Protein AF-A0A9N9P2V0-F1 (afdb_monomer_lite)

Secondary structure (DSSP, 8-state):
-PPPSS------------TT-TT--HHHHHHT-----------SSPPPHHHHTTT------------GGGGGSHHHIIIIITTS---EE--SS-TTTS---EE---

Sequence (106 aa):
MAFLTEPVQSKLYISSSSTASPKSRHEQIIEEHPFNNRLEILFPTLLSPQQETKFLKEAFYYKADIPLSYFIERSFIQDYLQKGRVVAQSLGEGIDVSNVIALDGS

Organism: NCBI:txid1348616

Structure (mmCIF, N/CA/C/O backbone):
data_AF-A0A9N9P2V0-F1
#
_entry.id   AF-A0A9N9P2V0-F1
#
loop_
_atom_site.group_PDB
_atom_site.id
_atom_site.type_symbol
_atom_site.label_atom_id
_atom_site.label_alt_id
_atom_site.label_comp_id
_atom_site.label_asym_id
_atom_site.label_entity_id
_atom_site.label_seq_id
_atom_site.pdbx_PDB_ins_code
_atom_site.Cartn_x
_atom_site.Cartn_y
_atom_site.Cartn_z
_atom_site.occupancy
_atom_site.B_iso_or_equiv
_atom_site.auth_seq_id
_atom_site.auth_comp_id
_atom_site.auth_asym_id
_atom_site.auth_atom_id
_atom_site.pdbx_PDB_model_num
ATOM 1 N N . MET A 1 1 ? -29.374 -18.194 -16.035 1.00 46.72 1 MET A N 1
ATOM 2 C CA . MET A 1 1 ? -28.152 -17.381 -16.208 1.00 46.72 1 MET A CA 1
ATOM 3 C C . MET A 1 1 ? -28.541 -16.145 -16.994 1.00 46.72 1 MET A C 1
ATOM 5 O O . MET A 1 1 ? -28.945 -16.287 -18.139 1.00 46.72 1 MET A O 1
ATOM 9 N N . ALA A 1 2 ? -28.546 -14.974 -16.360 1.00 54.47 2 ALA A N 1
ATOM 10 C CA . ALA A 1 2 ? -28.811 -13.717 -17.052 1.00 54.47 2 ALA A CA 1
ATOM 11 C C . ALA A 1 2 ? -27.521 -13.276 -17.755 1.00 54.47 2 ALA A C 1
ATOM 13 O O . ALA A 1 2 ? -26.481 -13.162 -17.110 1.00 54.47 2 ALA A O 1
ATOM 14 N N . PHE A 1 3 ? -27.576 -13.094 -19.072 1.00 58.50 3 PHE A N 1
ATOM 15 C CA . PHE A 1 3 ? -26.479 -12.508 -19.834 1.00 58.50 3 PHE A CA 1
ATOM 16 C C . PHE A 1 3 ? -26.447 -11.003 -19.554 1.00 58.50 3 PHE A C 1
ATOM 18 O O . PHE A 1 3 ? -27.488 -10.349 -19.612 1.00 58.50 3 PHE A O 1
ATOM 25 N N . LEU A 1 4 ? -25.270 -10.463 -19.227 1.00 62.16 4 LEU A N 1
ATOM 26 C CA . LEU A 1 4 ? -25.067 -9.019 -19.115 1.00 62.16 4 LEU A CA 1
ATOM 27 C C . LEU A 1 4 ? -25.373 -8.385 -20.480 1.00 62.16 4 LEU A C 1
ATOM 29 O O . LEU A 1 4 ? -24.774 -8.757 -21.487 1.00 62.16 4 LEU A O 1
ATOM 33 N N . THR A 1 5 ? -26.343 -7.474 -20.515 1.00 71.06 5 THR A N 1
ATOM 34 C CA . THR A 1 5 ? -26.843 -6.820 -21.736 1.00 71.06 5 THR A CA 1
ATOM 35 C C . THR A 1 5 ? -25.879 -5.777 -22.302 1.00 71.06 5 THR A C 1
ATOM 37 O O . THR A 1 5 ? -26.024 -5.386 -23.456 1.00 71.06 5 THR A O 1
ATOM 40 N N . GLU A 1 6 ? -24.881 -5.360 -21.520 1.00 78.00 6 GLU A N 1
ATOM 41 C CA . GLU A 1 6 ? -23.839 -4.416 -21.921 1.00 78.00 6 GLU A CA 1
ATOM 42 C C . GLU A 1 6 ? -22.451 -4.944 -21.529 1.00 78.00 6 GLU A C 1
ATOM 44 O O . GLU A 1 6 ? -22.311 -5.601 -20.489 1.00 78.00 6 GLU A O 1
ATOM 49 N N . PRO A 1 7 ? -21.413 -4.686 -22.346 1.00 78.38 7 PRO A N 1
ATOM 50 C CA . PRO A 1 7 ? -20.052 -5.064 -22.001 1.00 78.38 7 PRO A CA 1
ATOM 51 C C . PRO A 1 7 ? -19.615 -4.342 -20.724 1.00 78.38 7 PRO A C 1
ATOM 53 O O . PRO A 1 7 ? -19.847 -3.145 -20.554 1.00 78.38 7 PRO A O 1
ATOM 56 N N . VAL A 1 8 ? -18.946 -5.076 -19.834 1.00 82.56 8 VAL A N 1
ATOM 57 C CA . VAL A 1 8 ? -18.360 -4.515 -18.613 1.00 82.56 8 VAL A CA 1
ATOM 58 C C . VAL A 1 8 ? -17.422 -3.369 -18.992 1.00 82.56 8 VAL A C 1
ATOM 60 O O . VAL A 1 8 ? -16.570 -3.514 -19.871 1.00 82.56 8 VAL A O 1
ATOM 63 N N . GLN A 1 9 ? -17.572 -2.222 -18.332 1.00 85.25 9 GLN A N 1
ATOM 64 C CA . GLN A 1 9 ? -16.705 -1.077 -18.579 1.00 85.25 9 GLN A CA 1
ATOM 65 C C . GLN A 1 9 ? -15.296 -1.369 -18.056 1.00 85.25 9 GLN A C 1
ATOM 67 O O . GLN A 1 9 ? -15.063 -1.413 -16.851 1.00 85.25 9 GLN A O 1
ATOM 72 N N . SER A 1 10 ? -14.339 -1.533 -18.967 1.00 88.12 10 SER A N 1
ATOM 73 C CA . SER A 1 10 ? -12.918 -1.664 -18.642 1.00 88.12 10 SER A CA 1
ATOM 74 C C . SER A 1 10 ? -12.117 -0.559 -19.320 1.00 88.12 10 SER A C 1
ATOM 76 O O . SER A 1 10 ? -12.279 -0.324 -20.519 1.00 88.12 10 SER A O 1
ATOM 78 N N . LYS A 1 11 ? -11.221 0.096 -18.578 1.00 91.00 11 LYS A N 1
ATOM 79 C CA . LYS A 1 11 ? -10.256 1.061 -19.119 1.00 91.00 11 LYS A CA 1
ATOM 80 C C . LYS A 1 11 ? -8.846 0.550 -18.854 1.00 91.00 11 LYS A C 1
ATOM 82 O O . LYS A 1 11 ? -8.521 0.219 -17.720 1.00 91.00 11 LYS A O 1
ATOM 87 N N . LEU A 1 12 ? -8.019 0.513 -19.893 1.00 91.38 12 LEU A N 1
ATOM 88 C CA . LEU A 1 12 ? -6.597 0.197 -19.793 1.00 91.38 12 LEU A CA 1
ATOM 89 C C . LEU A 1 12 ? -5.793 1.447 -20.149 1.00 91.38 12 LEU A C 1
ATOM 91 O O . LEU A 1 12 ? -6.016 2.046 -21.200 1.00 91.38 12 LEU A O 1
ATOM 95 N N . TYR A 1 13 ? -4.863 1.834 -19.279 1.00 91.06 13 TYR A N 1
ATOM 96 C CA . TYR A 1 13 ? -3.940 2.937 -19.524 1.00 91.06 13 TYR A CA 1
ATOM 97 C C . TYR A 1 13 ? -2.541 2.384 -19.803 1.00 91.06 13 TYR A C 1
ATOM 99 O O . TYR A 1 13 ? -1.989 1.654 -18.984 1.00 91.06 13 TYR A O 1
ATOM 107 N N . ILE A 1 14 ? -1.973 2.733 -20.959 1.00 94.56 14 ILE A N 1
ATOM 108 C CA . ILE A 1 14 ? -0.616 2.347 -21.361 1.00 94.56 14 ILE A CA 1
ATOM 109 C C . ILE A 1 14 ? 0.182 3.626 -21.588 1.00 94.56 14 ILE A C 1
ATOM 111 O O . ILE A 1 14 ? -0.223 4.490 -22.364 1.00 94.56 14 ILE A O 1
ATOM 115 N N . SER A 1 15 ? 1.336 3.733 -20.936 1.00 93.19 15 SER A N 1
ATOM 116 C CA . SER A 1 15 ? 2.260 4.852 -21.116 1.00 93.19 15 SER A CA 1
ATOM 117 C C . SER A 1 15 ? 3.698 4.372 -21.234 1.00 93.19 15 SER A C 1
ATOM 119 O O . SER A 1 15 ? 4.083 3.409 -20.577 1.00 93.19 15 SER A O 1
ATOM 121 N N . SER A 1 16 ? 4.495 5.092 -22.021 1.00 94.94 16 SER A N 1
ATOM 122 C CA . SER A 1 16 ? 5.946 4.925 -22.108 1.00 94.94 16 SER A CA 1
ATOM 123 C C . SER A 1 16 ? 6.631 6.152 -21.508 1.00 94.94 16 SER A C 1
ATOM 125 O O . SER A 1 16 ? 6.239 7.285 -21.787 1.00 94.94 16 SER A O 1
ATOM 127 N N . SER A 1 17 ? 7.632 5.928 -20.662 1.00 94.81 17 SER A N 1
ATOM 128 C CA . SER A 1 17 ? 8.439 6.969 -20.022 1.00 94.81 17 SER A CA 1
ATOM 129 C C . SER A 1 17 ? 9.847 6.431 -19.758 1.00 94.81 17 SER A C 1
ATOM 131 O O . SER A 1 17 ? 10.080 5.225 -19.803 1.00 94.81 17 SER A O 1
ATOM 133 N N . SER A 1 18 ? 10.784 7.329 -19.463 1.00 95.75 18 SER A N 1
ATOM 134 C CA . SER A 1 18 ? 12.119 6.984 -18.972 1.00 95.75 18 SER A CA 1
ATOM 135 C C . SER A 1 18 ? 12.207 7.266 -17.475 1.00 95.75 18 SER A C 1
ATOM 137 O O . SER A 1 18 ? 11.761 8.322 -17.024 1.00 95.75 18 SER A O 1
ATOM 139 N N . THR A 1 19 ? 12.825 6.365 -16.710 1.00 94.44 19 THR A N 1
ATOM 140 C CA . THR A 1 19 ? 13.107 6.572 -15.277 1.00 94.44 19 THR A CA 1
ATOM 141 C C . THR A 1 19 ? 14.077 7.731 -15.038 1.00 94.44 19 THR A C 1
ATOM 143 O O . THR A 1 19 ? 14.031 8.358 -13.990 1.00 94.44 19 THR A O 1
ATOM 146 N N . ALA A 1 20 ? 14.893 8.092 -16.035 1.00 96.00 20 ALA A N 1
ATOM 147 C CA . ALA A 1 20 ? 15.792 9.245 -15.967 1.00 96.00 20 ALA A CA 1
ATOM 148 C C . ALA A 1 20 ? 15.092 10.591 -16.240 1.00 96.00 20 ALA A C 1
ATOM 150 O O . ALA A 1 20 ? 15.708 11.648 -16.107 1.00 96.00 20 ALA A O 1
ATOM 151 N N . SER A 1 21 ? 13.828 10.583 -16.679 1.00 95.50 21 SER A N 1
ATOM 152 C CA . SER A 1 21 ? 13.113 11.826 -16.967 1.00 95.50 21 SER A CA 1
ATOM 153 C C . SER A 1 21 ? 12.625 12.483 -15.673 1.00 95.50 21 SER A C 1
ATOM 155 O O . SER A 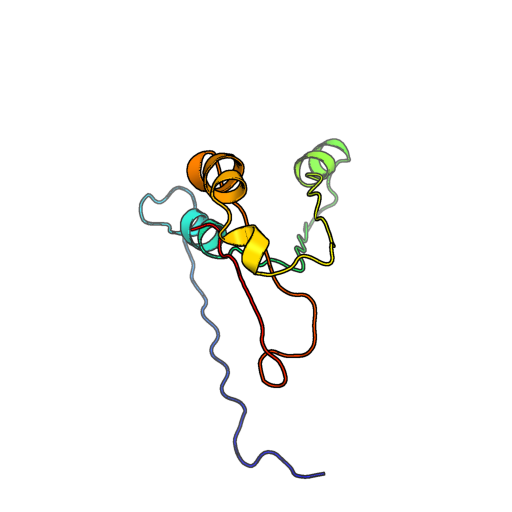1 21 ? 11.870 11.848 -14.936 1.00 95.50 21 SER A O 1
ATOM 157 N N . PRO A 1 22 ? 12.909 13.778 -15.435 1.00 93.44 22 PRO A N 1
ATOM 158 C CA . PRO A 1 22 ? 12.420 14.486 -14.248 1.00 93.44 22 PRO A CA 1
ATOM 159 C C . PRO A 1 22 ? 10.893 14.663 -14.232 1.00 93.44 22 PRO A C 1
ATOM 161 O O . PRO A 1 22 ? 10.324 15.025 -13.211 1.00 93.44 22 PRO A O 1
ATOM 164 N N . LYS A 1 23 ? 10.210 14.426 -15.361 1.00 94.00 23 LYS A N 1
ATOM 165 C CA . LYS A 1 23 ? 8.739 14.457 -15.456 1.00 94.00 23 LYS A CA 1
ATOM 166 C C . LYS A 1 23 ? 8.097 13.088 -15.199 1.00 94.00 23 LYS A C 1
ATOM 168 O O . LYS A 1 23 ? 6.873 12.972 -15.237 1.00 94.00 23 LYS A O 1
ATOM 173 N N . SER A 1 24 ? 8.898 12.039 -15.015 1.00 95.06 24 SER A N 1
ATOM 174 C CA . SER A 1 24 ? 8.405 10.675 -14.858 1.00 95.06 24 SER A CA 1
ATOM 175 C C . SER A 1 2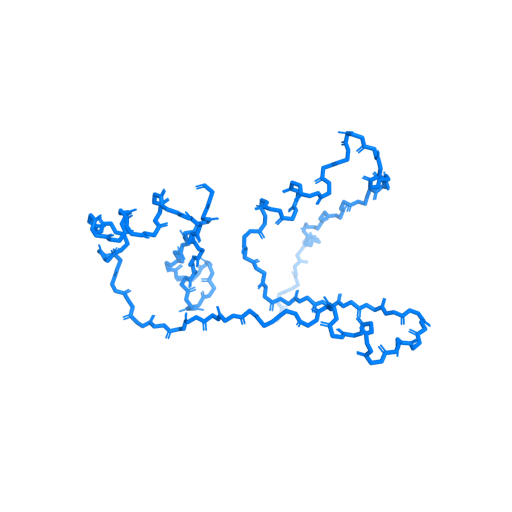4 ? 7.845 10.455 -13.456 1.00 95.06 24 SER A C 1
ATOM 177 O O . SER A 1 24 ? 8.592 10.422 -12.488 1.00 95.06 24 SER A O 1
ATOM 179 N N . ARG A 1 25 ? 6.538 10.207 -13.353 1.00 94.44 25 ARG A N 1
ATOM 180 C CA . ARG A 1 25 ? 5.833 9.968 -12.077 1.00 94.44 25 ARG A CA 1
ATOM 181 C C . ARG A 1 25 ? 5.901 8.516 -11.585 1.00 94.44 25 ARG A C 1
ATOM 183 O O . ARG A 1 25 ? 5.043 8.081 -10.832 1.00 94.44 25 ARG A O 1
ATOM 190 N N . HIS A 1 26 ? 6.863 7.739 -12.070 1.00 94.31 26 HIS A N 1
ATOM 191 C CA . HIS A 1 26 ? 6.972 6.312 -11.768 1.00 94.31 26 HIS A CA 1
ATOM 192 C C . HIS A 1 26 ? 7.107 6.008 -10.266 1.00 94.31 26 HIS A C 1
ATOM 194 O O . HIS A 1 26 ? 6.453 5.087 -9.793 1.00 94.31 26 HIS A O 1
ATOM 200 N N . GLU A 1 27 ? 7.881 6.802 -9.518 1.00 93.50 27 GLU A N 1
ATOM 201 C CA . GLU A 1 27 ? 7.987 6.679 -8.055 1.00 93.50 27 GLU A CA 1
ATOM 202 C C . GLU A 1 27 ? 6.679 7.082 -7.370 1.00 93.50 27 GLU A C 1
ATOM 204 O O . GLU A 1 27 ? 6.105 6.289 -6.632 1.00 93.50 27 GLU A O 1
ATOM 209 N N . GLN A 1 28 ? 6.146 8.259 -7.713 1.00 92.81 28 GLN A N 1
ATOM 210 C CA . GLN A 1 28 ? 4.885 8.772 -7.173 1.00 92.81 28 GLN A CA 1
ATOM 211 C C . GLN A 1 28 ? 3.727 7.770 -7.326 1.00 92.81 28 GLN A C 1
ATOM 213 O O . GLN A 1 28 ? 3.005 7.519 -6.370 1.00 92.81 28 GLN A O 1
ATOM 218 N N . ILE A 1 29 ? 3.574 7.146 -8.500 1.00 92.19 29 ILE A N 1
ATOM 219 C CA . ILE A 1 29 ? 2.521 6.145 -8.750 1.00 92.19 29 ILE A CA 1
ATOM 220 C C . ILE A 1 29 ? 2.643 4.947 -7.799 1.00 92.19 29 ILE A C 1
ATOM 222 O O . ILE A 1 29 ? 1.629 4.395 -7.379 1.00 92.19 29 ILE A O 1
ATOM 226 N N . ILE A 1 30 ? 3.868 4.532 -7.471 1.00 90.75 30 ILE A N 1
ATOM 227 C CA . ILE A 1 30 ? 4.115 3.427 -6.540 1.00 90.75 30 ILE A CA 1
ATOM 228 C C . ILE A 1 30 ? 3.827 3.880 -5.101 1.00 90.75 30 ILE A C 1
ATOM 230 O O . ILE A 1 30 ? 3.164 3.164 -4.354 1.00 90.75 30 ILE A O 1
ATOM 234 N N . GLU A 1 31 ? 4.290 5.067 -4.709 1.00 89.75 31 GLU A N 1
ATOM 235 C CA . GLU A 1 31 ? 4.147 5.597 -3.344 1.00 89.75 31 GLU A CA 1
ATOM 236 C C . GLU A 1 31 ? 2.706 5.983 -2.974 1.00 89.75 31 GLU A C 1
ATOM 238 O O . GLU A 1 31 ? 2.328 5.891 -1.799 1.00 89.75 31 GLU A O 1
ATOM 243 N N . GLU A 1 32 ? 1.901 6.377 -3.963 1.00 91.12 32 GLU A N 1
ATOM 244 C CA . GLU A 1 32 ? 0.473 6.704 -3.839 1.00 91.12 32 GLU A CA 1
ATOM 245 C C . GLU A 1 32 ? -0.441 5.466 -3.948 1.00 91.12 32 GLU A C 1
ATOM 247 O O . GLU A 1 32 ? -1.660 5.598 -3.855 1.00 91.12 32 GLU A O 1
ATOM 252 N N . HIS A 1 33 ? 0.115 4.254 -4.108 1.00 91.06 33 HIS A N 1
ATOM 253 C CA . HIS A 1 33 ? -0.644 2.998 -4.164 1.00 91.06 33 HIS A CA 1
ATOM 254 C C . HIS A 1 33 ? -0.365 2.100 -2.936 1.00 91.06 33 HIS A C 1
ATOM 256 O O . HIS A 1 33 ? 0.419 1.145 -3.013 1.00 91.06 33 HIS A O 1
ATOM 262 N N . PRO A 1 34 ? -0.995 2.379 -1.777 1.00 89.44 34 PRO A N 1
ATOM 263 C CA . PRO A 1 34 ? -0.595 1.802 -0.490 1.00 89.44 34 PRO A CA 1
ATOM 264 C C . PRO A 1 34 ? -0.957 0.319 -0.307 1.00 89.44 34 PRO A C 1
ATOM 266 O O . PRO A 1 34 ? -0.274 -0.391 0.432 1.00 89.44 34 PRO A O 1
ATOM 269 N N . PHE A 1 35 ? -2.003 -0.177 -0.972 1.00 90.38 35 PHE A N 1
ATOM 270 C CA . PHE A 1 35 ? -2.522 -1.533 -0.758 1.00 90.38 35 PHE A CA 1
ATOM 271 C C . PHE A 1 35 ? -2.100 -2.478 -1.889 1.00 90.38 35 PHE A C 1
ATOM 273 O O . PHE A 1 35 ? -2.710 -2.505 -2.955 1.00 90.38 35 PHE A O 1
ATOM 280 N N . ASN A 1 36 ? -1.058 -3.279 -1.649 1.00 88.19 36 ASN A N 1
ATOM 281 C CA . ASN A 1 36 ? -0.517 -4.234 -2.620 1.00 88.19 36 ASN A CA 1
ATOM 282 C C . ASN A 1 36 ? -0.669 -5.670 -2.102 1.00 88.19 36 ASN A C 1
ATOM 284 O O . ASN A 1 36 ? -0.109 -6.017 -1.068 1.00 88.19 36 ASN A O 1
ATOM 288 N N . ASN A 1 37 ? -1.409 -6.510 -2.830 1.00 86.50 37 ASN A N 1
ATOM 289 C CA . ASN A 1 37 ? -1.627 -7.915 -2.456 1.00 86.50 37 ASN A CA 1
ATOM 290 C C . ASN A 1 37 ? -0.609 -8.875 -3.094 1.00 86.50 37 ASN A C 1
ATOM 292 O O . ASN A 1 37 ? -0.263 -9.904 -2.522 1.00 86.50 37 ASN A O 1
ATOM 296 N N . ARG A 1 38 ? -0.152 -8.572 -4.314 1.00 86.56 38 ARG A N 1
ATOM 297 C CA . ARG A 1 38 ? 0.715 -9.464 -5.088 1.00 86.56 38 ARG A CA 1
ATOM 298 C C . ARG A 1 38 ? 1.692 -8.655 -5.927 1.00 86.56 38 ARG A C 1
ATOM 300 O O . ARG A 1 38 ? 1.282 -7.734 -6.626 1.00 86.56 38 ARG A O 1
ATOM 307 N N . LEU A 1 39 ? 2.962 -9.046 -5.878 1.00 85.81 39 LEU A N 1
ATOM 308 C CA . LEU A 1 39 ? 4.020 -8.550 -6.748 1.00 85.81 39 LEU A CA 1
ATOM 309 C C . LEU A 1 39 ? 4.606 -9.737 -7.507 1.00 85.81 39 LEU A C 1
ATOM 311 O O . LEU A 1 39 ? 5.059 -10.702 -6.897 1.00 85.81 39 LEU A O 1
ATOM 315 N N . GLU A 1 40 ? 4.596 -9.655 -8.832 1.00 87.56 40 GLU A N 1
ATOM 316 C CA . GLU A 1 40 ? 5.228 -10.643 -9.700 1.00 87.56 40 GLU A CA 1
ATOM 317 C C . GLU A 1 40 ? 6.213 -9.943 -10.616 1.00 87.56 40 GLU A C 1
ATOM 319 O O . GLU A 1 40 ? 5.885 -8.940 -11.249 1.00 87.56 40 GLU A O 1
ATOM 324 N N . ILE A 1 41 ? 7.428 -10.476 -10.680 1.00 86.12 41 ILE A N 1
ATOM 325 C CA . ILE A 1 41 ? 8.486 -9.951 -11.533 1.00 86.12 41 ILE A CA 1
ATOM 326 C C . ILE A 1 41 ? 8.957 -11.096 -12.417 1.00 86.12 41 ILE A C 1
ATOM 328 O O . ILE A 1 41 ? 9.355 -12.149 -11.922 1.00 86.12 41 ILE A O 1
ATOM 332 N N . LEU A 1 42 ? 8.898 -10.886 -13.730 1.00 88.69 42 LEU A N 1
ATOM 333 C CA . LEU A 1 42 ? 9.377 -11.842 -14.716 1.00 88.69 42 LEU A CA 1
ATOM 334 C C . LEU A 1 42 ? 10.720 -11.378 -15.272 1.00 88.69 42 LEU A C 1
ATOM 336 O O . LEU A 1 42 ? 10.833 -10.279 -15.816 1.00 88.69 42 LEU A O 1
ATOM 340 N N . PHE A 1 43 ? 11.721 -12.248 -15.178 1.00 87.50 43 PHE A N 1
ATOM 341 C CA . PHE A 1 43 ? 13.021 -12.049 -15.802 1.00 87.50 43 PHE A CA 1
ATOM 342 C C . PHE A 1 43 ? 13.107 -12.918 -17.063 1.00 87.50 43 PHE A C 1
ATOM 344 O O . PHE A 1 43 ? 12.940 -14.134 -16.968 1.00 87.50 43 PHE A O 1
ATOM 351 N N . PRO A 1 44 ? 13.376 -12.335 -18.247 1.00 88.38 44 PRO A N 1
ATOM 352 C CA . PRO A 1 44 ? 13.522 -13.105 -19.487 1.00 88.38 44 PRO A CA 1
ATOM 353 C C . PRO A 1 44 ? 14.700 -14.092 -19.479 1.00 88.38 44 PRO A C 1
ATOM 355 O O . PRO A 1 44 ? 14.779 -14.974 -20.329 1.00 88.38 44 PRO A O 1
ATOM 358 N N . THR A 1 45 ? 15.628 -13.932 -18.536 1.00 90.50 45 THR A N 1
ATOM 359 C CA . THR A 1 45 ? 16.807 -14.778 -18.338 1.00 90.50 45 THR A CA 1
ATOM 360 C C . THR A 1 45 ? 16.927 -15.176 -16.873 1.00 90.50 45 THR A C 1
ATOM 362 O O . THR A 1 45 ? 16.463 -14.451 -15.994 1.00 90.50 45 THR A O 1
ATOM 365 N N . LEU A 1 46 ? 17.611 -16.290 -16.607 1.00 86.12 46 LEU A N 1
ATOM 366 C CA . LEU A 1 46 ? 17.909 -16.728 -15.244 1.00 86.12 46 LEU A CA 1
ATOM 367 C C . LEU A 1 46 ? 18.744 -15.675 -14.507 1.00 86.12 46 LEU A C 1
ATOM 369 O O . LEU A 1 46 ? 19.754 -15.195 -15.028 1.00 86.12 46 LEU A O 1
ATOM 373 N N . LEU A 1 47 ? 18.312 -15.330 -13.297 1.00 86.38 47 LEU A N 1
ATOM 374 C CA . LEU A 1 47 ? 19.086 -14.504 -12.383 1.00 86.38 47 LEU A CA 1
ATOM 375 C C . LEU A 1 47 ? 20.127 -15.355 -11.658 1.00 86.38 47 LEU A C 1
ATOM 377 O O . LEU A 1 47 ? 19.951 -16.556 -11.458 1.00 86.38 47 LEU A O 1
ATOM 381 N N . SER A 1 48 ? 21.220 -14.725 -11.231 1.00 87.56 48 SER A N 1
ATOM 382 C CA . SER A 1 48 ? 22.082 -15.346 -10.232 1.00 87.56 48 SER A CA 1
ATOM 383 C C . SER A 1 48 ? 21.426 -15.259 -8.844 1.00 87.56 48 SER A C 1
ATOM 385 O O . SER A 1 48 ? 20.715 -14.289 -8.565 1.00 87.56 48 SER A O 1
ATOM 387 N N . PRO A 1 49 ? 21.721 -16.186 -7.915 1.00 83.31 49 PRO A N 1
ATOM 388 C CA . PRO A 1 49 ? 21.165 -16.139 -6.557 1.00 83.31 49 PRO A CA 1
ATOM 389 C C . PRO A 1 49 ? 21.421 -14.810 -5.821 1.00 83.31 49 PRO A C 1
ATOM 391 O O . PRO A 1 49 ? 20.613 -14.355 -5.021 1.00 83.31 49 PRO A O 1
ATOM 394 N N . GLN A 1 50 ? 22.540 -14.141 -6.120 1.00 84.44 50 GLN A N 1
ATOM 395 C CA . GLN A 1 50 ? 22.896 -12.834 -5.548 1.00 84.44 50 GLN A CA 1
ATOM 396 C C . GLN A 1 50 ? 22.037 -11.682 -6.090 1.00 84.44 50 GLN A C 1
ATOM 398 O O . GLN A 1 50 ? 21.943 -10.628 -5.464 1.00 84.44 50 GLN A O 1
ATOM 403 N N . GLN A 1 51 ? 21.475 -11.835 -7.289 1.00 83.44 51 GLN A N 1
ATOM 404 C CA . GLN A 1 51 ? 20.548 -10.868 -7.871 1.00 83.44 51 GLN A CA 1
ATOM 405 C C . GLN A 1 51 ? 19.140 -11.078 -7.317 1.00 83.44 51 GLN A C 1
ATOM 407 O O . GLN A 1 51 ? 18.475 -10.094 -7.013 1.00 83.44 51 GLN A O 1
ATOM 412 N N . GLU A 1 52 ? 18.718 -12.328 -7.120 1.00 80.50 52 GLU A N 1
ATOM 413 C CA . GLU A 1 52 ? 17.406 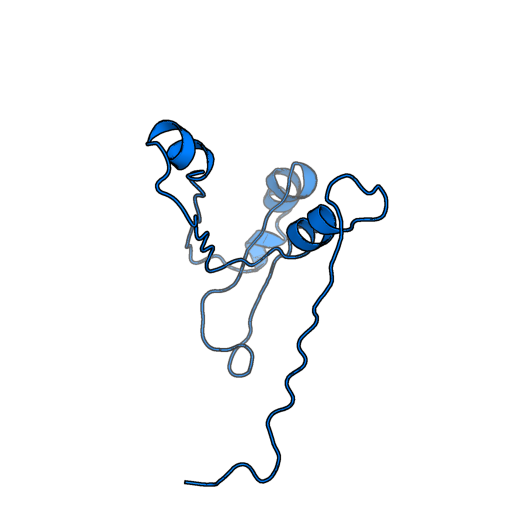-12.668 -6.550 1.00 80.50 52 GLU A CA 1
ATOM 414 C C . GLU A 1 52 ? 17.219 -12.098 -5.140 1.00 80.50 52 GLU A C 1
ATOM 416 O O . GLU A 1 52 ? 16.201 -11.469 -4.849 1.00 80.50 52 GLU A O 1
ATOM 421 N N . THR A 1 53 ? 18.233 -12.218 -4.279 1.00 79.44 53 THR A N 1
ATOM 422 C CA . THR A 1 53 ? 18.175 -11.706 -2.900 1.00 79.44 53 THR A CA 1
ATOM 423 C C . THR A 1 53 ? 18.004 -10.190 -2.812 1.00 79.44 53 THR A C 1
ATOM 425 O O . THR A 1 53 ? 17.499 -9.700 -1.807 1.00 79.44 53 THR A O 1
ATOM 428 N N . LYS A 1 54 ? 18.350 -9.425 -3.858 1.00 80.75 54 LYS A N 1
ATOM 429 C CA . LYS A 1 54 ? 18.100 -7.971 -3.891 1.00 80.75 54 LYS A CA 1
ATOM 430 C C . LYS A 1 54 ? 16.616 -7.622 -4.002 1.00 80.75 54 LYS A C 1
ATOM 432 O O . LYS A 1 54 ? 16.231 -6.520 -3.615 1.00 80.75 54 LYS A O 1
ATOM 437 N N . PHE A 1 55 ? 15.803 -8.529 -4.542 1.00 75.50 55 PHE A N 1
ATOM 438 C CA . PHE A 1 55 ? 14.364 -8.329 -4.733 1.00 75.50 55 PHE A CA 1
ATOM 439 C C . PHE A 1 55 ? 13.532 -8.907 -3.587 1.00 75.50 55 PHE A C 1
ATOM 441 O O . PHE A 1 55 ? 12.421 -8.444 -3.339 1.00 75.50 55 PHE A O 1
ATOM 448 N N . LEU A 1 56 ? 14.078 -9.876 -2.855 1.00 69.94 56 LEU A N 1
ATOM 449 C CA . LEU A 1 56 ? 13.454 -10.459 -1.673 1.00 69.94 56 LEU A CA 1
ATOM 450 C C . LEU A 1 56 ? 13.679 -9.550 -0.458 1.00 69.94 56 LEU A C 1
ATOM 452 O O . LEU A 1 56 ? 14.548 -9.796 0.374 1.00 69.94 56 LEU A O 1
ATOM 456 N N . LYS A 1 57 ? 12.899 -8.471 -0.354 1.00 68.69 57 LYS A N 1
ATOM 457 C CA . LYS A 1 57 ? 12.747 -7.763 0.922 1.00 68.69 57 LYS A CA 1
ATOM 458 C C . LYS A 1 57 ? 11.697 -8.485 1.755 1.00 68.69 57 LYS A C 1
ATOM 460 O O . LYS A 1 57 ? 10.567 -8.656 1.304 1.00 68.69 57 LYS A O 1
ATOM 465 N N . GLU A 1 58 ? 12.061 -8.878 2.971 1.00 66.88 58 GLU A N 1
ATOM 466 C CA . GLU A 1 58 ? 11.088 -9.355 3.950 1.00 66.88 58 GLU A CA 1
ATOM 467 C C . GLU A 1 58 ? 10.163 -8.194 4.329 1.00 66.88 58 GLU A C 1
ATOM 469 O O . GLU A 1 58 ? 10.570 -7.231 4.982 1.00 66.88 58 GLU A O 1
ATOM 474 N N . ALA A 1 59 ? 8.917 -8.263 3.868 1.00 68.44 59 ALA A N 1
ATOM 475 C CA . ALA A 1 59 ? 7.841 -7.416 4.350 1.00 68.44 59 ALA A CA 1
ATOM 476 C C . ALA A 1 59 ? 7.052 -8.210 5.394 1.00 68.44 59 ALA A C 1
ATOM 478 O O . ALA A 1 59 ? 6.538 -9.291 5.105 1.00 68.44 59 ALA A O 1
ATOM 479 N N . PHE A 1 60 ? 6.967 -7.677 6.610 1.00 71.38 60 PHE A N 1
ATOM 480 C CA . PHE A 1 60 ? 6.158 -8.259 7.673 1.00 71.38 60 PHE A CA 1
ATOM 481 C C . PHE A 1 60 ? 4.818 -7.534 7.740 1.00 71.38 60 PHE A C 1
ATOM 483 O O . PHE A 1 60 ? 4.770 -6.312 7.867 1.00 71.38 60 PHE A O 1
ATOM 490 N N . TYR A 1 61 ? 3.734 -8.303 7.685 1.00 78.19 61 TYR A N 1
ATOM 491 C CA . TYR A 1 61 ? 2.378 -7.816 7.907 1.00 78.19 61 TYR A CA 1
ATOM 492 C C . TYR A 1 61 ? 1.815 -8.491 9.150 1.00 78.19 61 TYR A C 1
ATOM 494 O O . TYR A 1 61 ? 1.999 -9.692 9.352 1.00 78.19 61 TYR A O 1
ATOM 502 N N . TYR A 1 62 ? 1.110 -7.720 9.973 1.00 84.62 62 TYR A N 1
ATOM 503 C CA . TYR A 1 62 ? 0.432 -8.238 11.152 1.00 84.62 62 TYR A CA 1
ATOM 504 C C . TYR A 1 62 ? -1.063 -8.334 10.878 1.00 84.62 62 TYR A C 1
ATOM 506 O O . TYR A 1 62 ? -1.682 -7.383 10.403 1.00 84.62 62 TYR A O 1
ATOM 514 N N . LYS A 1 63 ? -1.642 -9.486 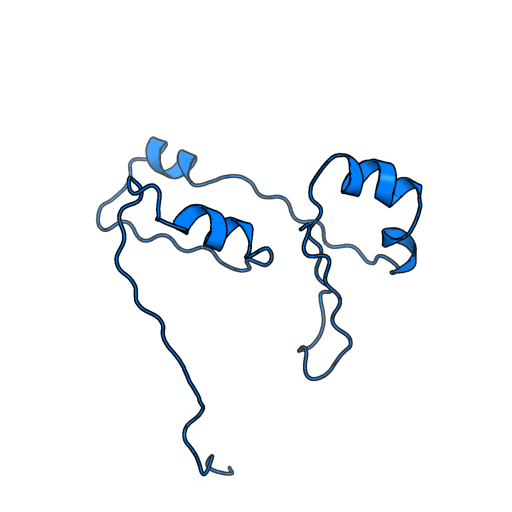11.213 1.00 89.69 63 LYS A N 1
ATOM 515 C CA . LYS A 1 63 ? -3.089 -9.665 11.296 1.00 89.69 63 LYS A CA 1
ATOM 516 C C . LYS A 1 63 ? -3.477 -9.670 12.767 1.00 89.69 63 LYS A C 1
ATOM 518 O O . LYS A 1 63 ? -2.935 -10.462 13.534 1.00 89.69 63 LYS A O 1
ATOM 523 N N . ALA A 1 64 ? -4.403 -8.801 13.144 1.00 90.62 64 ALA A N 1
ATOM 524 C CA . ALA A 1 64 ? -4.888 -8.695 14.511 1.00 90.62 64 ALA A CA 1
ATOM 525 C C . ALA A 1 64 ? -6.340 -8.209 14.532 1.00 90.62 64 ALA A C 1
ATOM 527 O O . ALA A 1 64 ? -6.751 -7.436 13.666 1.00 90.62 64 ALA A O 1
ATOM 528 N N . ASP A 1 65 ? -7.082 -8.639 15.548 1.00 93.81 65 ASP A N 1
ATOM 529 C CA . ASP A 1 65 ? -8.424 -8.141 15.835 1.00 93.81 65 ASP A CA 1
ATOM 530 C C . ASP A 1 65 ? -8.300 -6.870 16.686 1.00 93.81 65 ASP A C 1
ATOM 532 O O . ASP A 1 65 ? -8.035 -6.930 17.888 1.00 93.81 65 ASP A O 1
ATOM 536 N N . ILE A 1 66 ? -8.421 -5.706 16.043 1.00 92.81 66 ILE A N 1
ATOM 537 C CA . ILE A 1 66 ? -8.180 -4.391 16.655 1.00 92.81 66 ILE A CA 1
ATOM 538 C C . ILE A 1 66 ? -9.466 -3.551 16.594 1.00 92.81 66 ILE A C 1
ATOM 540 O O . ILE A 1 66 ? -10.035 -3.396 15.510 1.00 92.81 66 ILE A O 1
ATOM 544 N N . PRO A 1 67 ? -9.934 -2.965 17.714 1.00 95.00 67 PRO A N 1
ATOM 545 C CA . PRO A 1 67 ? -11.062 -2.042 17.689 1.00 95.00 67 PRO A CA 1
ATOM 546 C C . PRO A 1 67 ? -10.672 -0.720 17.018 1.00 95.00 67 PRO A C 1
ATOM 548 O O . PRO A 1 67 ? -9.576 -0.207 17.220 1.00 95.00 67 PRO A O 1
ATOM 551 N N . LEU A 1 68 ? -11.598 -0.101 16.285 1.00 93.38 68 LEU A N 1
ATOM 552 C CA . LEU A 1 68 ? -11.322 1.150 15.560 1.00 93.38 68 LEU A CA 1
ATOM 553 C C . LEU A 1 68 ? -10.905 2.313 16.457 1.00 93.38 68 LEU A C 1
ATOM 555 O O . LEU A 1 68 ? -10.161 3.187 16.019 1.00 93.38 68 LEU A O 1
ATOM 559 N N . SER A 1 69 ? -11.349 2.301 17.715 1.00 96.75 69 SER A N 1
ATOM 560 C CA . SER A 1 69 ? -10.940 3.288 18.711 1.00 96.75 69 SER A CA 1
ATOM 561 C C . SER A 1 69 ? -9.424 3.337 18.893 1.00 96.75 69 SER A C 1
ATOM 563 O O . SER A 1 69 ? -8.896 4.413 19.136 1.00 96.75 69 SER A O 1
ATOM 565 N N . TYR A 1 70 ? -8.722 2.214 18.709 1.00 95.62 70 TYR A N 1
ATOM 566 C CA . TYR A 1 70 ? -7.269 2.130 18.849 1.00 95.62 70 TYR A CA 1
ATOM 567 C C . TYR A 1 70 ? -6.530 3.097 17.912 1.00 95.62 70 TYR A C 1
ATOM 569 O O . TYR A 1 70 ? -5.598 3.779 18.325 1.00 95.62 70 TYR A O 1
ATOM 577 N N . PHE A 1 71 ? -6.980 3.217 16.660 1.00 93.62 71 PHE A N 1
ATOM 578 C CA . PHE A 1 71 ? -6.312 4.046 15.649 1.00 93.62 71 PHE A CA 1
ATOM 579 C C . PHE A 1 71 ? -6.444 5.554 15.902 1.00 93.62 71 PHE A C 1
ATOM 581 O O . PHE A 1 71 ? -5.690 6.340 15.331 1.00 93.62 71 PHE A O 1
ATOM 588 N N . ILE A 1 72 ? -7.387 5.968 16.754 1.00 94.62 72 ILE A N 1
ATOM 589 C CA . ILE A 1 72 ? -7.587 7.372 17.142 1.00 94.62 72 ILE A CA 1
ATOM 590 C C . ILE A 1 72 ? -7.059 7.674 18.550 1.00 94.62 72 ILE A C 1
ATOM 592 O O . ILE A 1 72 ? -7.179 8.806 19.026 1.00 94.62 72 ILE A O 1
ATOM 596 N N . GLU A 1 73 ? -6.468 6.689 19.231 1.00 97.56 73 GLU A N 1
ATOM 597 C CA . GLU A 1 73 ? -5.815 6.921 20.513 1.00 97.56 73 GLU A CA 1
ATOM 598 C C . GLU A 1 73 ? -4.606 7.842 20.343 1.00 97.56 73 GLU A C 1
ATOM 600 O O . GLU A 1 73 ? -3.828 7.754 19.389 1.00 97.56 73 GLU A O 1
ATOM 605 N N . ARG A 1 74 ? -4.412 8.733 21.320 1.00 97.12 74 ARG A N 1
ATOM 606 C CA . ARG A 1 74 ? -3.316 9.708 21.288 1.00 97.12 74 ARG A CA 1
ATOM 607 C C . ARG A 1 74 ? -1.945 9.032 21.235 1.00 97.12 74 ARG A C 1
ATOM 609 O O . ARG A 1 74 ? -1.062 9.530 20.545 1.00 97.12 74 ARG A O 1
ATOM 616 N N . SER A 1 75 ? -1.794 7.917 21.947 1.00 96.56 75 SER A N 1
ATOM 617 C CA . SER A 1 75 ? -0.603 7.061 21.933 1.00 96.56 75 SER A CA 1
ATOM 618 C C . SER A 1 75 ? -0.303 6.565 20.522 1.00 96.56 75 SER A C 1
ATOM 620 O O . SER A 1 75 ? 0.788 6.796 20.014 1.00 96.56 75 SER A O 1
ATOM 622 N N . PHE A 1 76 ? -1.292 5.973 19.847 1.00 94.94 76 PHE A N 1
ATOM 623 C CA . PHE A 1 76 ? -1.135 5.475 18.484 1.00 94.94 76 PHE A CA 1
ATOM 624 C C . PHE A 1 76 ? -0.721 6.587 17.509 1.00 94.94 76 PHE A C 1
ATOM 626 O O . PHE A 1 76 ? 0.233 6.433 16.744 1.00 94.94 76 PHE A O 1
ATOM 633 N N . ILE A 1 77 ? -1.390 7.740 17.578 1.00 94.19 77 ILE A N 1
ATOM 634 C CA . ILE A 1 77 ? -1.082 8.892 16.720 1.00 94.19 77 ILE A CA 1
ATOM 635 C C . ILE A 1 77 ? 0.361 9.373 16.946 1.00 94.19 77 ILE A C 1
ATOM 637 O O . ILE A 1 77 ? 1.096 9.595 15.985 1.00 94.19 77 ILE A O 1
ATOM 641 N N . GLN A 1 78 ? 0.780 9.530 18.203 1.00 95.44 78 GLN A N 1
ATOM 642 C CA . GLN A 1 78 ? 2.113 10.038 18.545 1.00 95.44 78 GLN A CA 1
ATOM 643 C C . GLN A 1 78 ? 3.231 9.046 18.222 1.00 95.44 78 GLN A C 1
ATOM 645 O O . GLN A 1 78 ? 4.318 9.459 17.814 1.00 95.44 78 GLN A O 1
ATOM 650 N N . ASP A 1 79 ? 2.989 7.752 18.410 1.00 93.81 79 ASP A N 1
ATOM 651 C CA . ASP A 1 79 ? 4.023 6.733 18.255 1.00 93.81 79 ASP A CA 1
ATOM 652 C C . ASP A 1 79 ? 4.165 6.215 16.831 1.00 93.81 79 ASP A C 1
ATOM 654 O O . ASP A 1 79 ? 5.275 5.845 16.447 1.00 93.81 79 ASP A O 1
ATOM 658 N N . TYR A 1 80 ? 3.097 6.247 16.035 1.00 91.31 80 TYR A N 1
ATOM 659 C CA . TYR A 1 80 ? 3.122 5.688 14.688 1.00 91.31 80 TYR A CA 1
ATOM 660 C C . TYR A 1 80 ? 2.867 6.729 13.598 1.00 91.31 80 TYR A C 1
ATOM 662 O O . TYR A 1 80 ? 3.700 6.873 12.707 1.00 91.31 80 TYR A O 1
ATOM 670 N N . LEU A 1 81 ? 1.770 7.492 13.672 1.00 90.62 81 LEU A N 1
ATOM 671 C CA . LEU A 1 81 ? 1.393 8.424 12.594 1.00 90.62 81 LEU A CA 1
ATOM 672 C C . LEU A 1 81 ? 2.297 9.660 12.511 1.00 90.62 81 LEU A C 1
ATOM 674 O O . LEU A 1 81 ? 2.585 10.142 11.424 1.00 90.62 81 LEU A O 1
ATOM 678 N N . GLN A 1 82 ? 2.766 10.186 13.645 1.00 91.12 82 GLN A N 1
ATOM 679 C CA . GLN A 1 82 ? 3.658 11.355 13.649 1.00 91.12 82 GLN A CA 1
ATOM 680 C C . GLN A 1 82 ? 5.119 11.010 13.344 1.00 91.12 82 GLN A C 1
ATOM 682 O O . GLN A 1 82 ? 5.887 11.886 12.950 1.00 91.12 82 GLN A O 1
ATOM 687 N N . LYS A 1 83 ? 5.521 9.755 13.567 1.00 91.44 83 LYS A N 1
ATOM 688 C CA . LYS A 1 83 ? 6.914 9.304 13.430 1.00 91.44 83 LYS A CA 1
ATOM 689 C C . LYS A 1 83 ? 7.169 8.540 12.130 1.00 91.44 83 LYS A C 1
ATOM 691 O O . LYS A 1 83 ? 8.327 8.333 11.778 1.00 91.44 83 LYS A O 1
ATOM 696 N N . GLY A 1 84 ? 6.124 8.108 11.428 1.00 88.31 84 GLY A N 1
ATOM 697 C CA . GLY A 1 84 ? 6.260 7.298 10.227 1.00 88.31 84 GLY A CA 1
ATOM 698 C C . GLY A 1 84 ? 4.949 7.108 9.474 1.00 88.31 84 GLY A C 1
ATOM 699 O O . GLY A 1 84 ? 4.007 7.879 9.615 1.00 88.31 84 GLY A O 1
ATOM 700 N N . ARG A 1 85 ? 4.919 6.061 8.647 1.00 87.94 85 ARG A N 1
ATOM 701 C CA . ARG A 1 85 ? 3.799 5.716 7.771 1.00 87.94 85 ARG A CA 1
ATOM 702 C C . ARG A 1 85 ? 3.151 4.428 8.255 1.00 87.94 85 ARG A C 1
ATOM 704 O O . ARG A 1 85 ? 3.835 3.411 8.369 1.00 87.94 85 ARG A O 1
ATOM 711 N N . VAL A 1 86 ? 1.845 4.458 8.506 1.00 91.31 86 VAL A N 1
ATOM 712 C CA . VAL A 1 86 ? 1.071 3.256 8.839 1.00 91.31 86 VAL A CA 1
ATOM 713 C C . VAL A 1 86 ? 0.061 2.993 7.744 1.00 91.31 86 VAL A C 1
ATOM 715 O O . VAL A 1 86 ? -0.735 3.867 7.419 1.00 91.31 86 VAL A O 1
ATOM 718 N N . VAL A 1 87 ? 0.073 1.769 7.227 1.00 92.06 87 VAL A N 1
ATOM 719 C CA . VAL A 1 87 ? -0.937 1.276 6.295 1.00 92.06 87 VAL A CA 1
ATOM 720 C C . VAL A 1 87 ? -1.688 0.139 6.972 1.00 92.06 87 VAL A C 1
ATOM 722 O O . VAL A 1 87 ? -1.072 -0.787 7.499 1.00 92.06 87 VAL A O 1
ATOM 725 N N . ALA A 1 88 ? -3.015 0.208 6.974 1.00 93.00 88 ALA A N 1
ATOM 726 C CA . ALA A 1 88 ? -3.871 -0.839 7.521 1.00 93.00 88 ALA A CA 1
ATOM 727 C C . ALA A 1 88 ? -5.113 -1.017 6.650 1.00 93.00 88 ALA A C 1
ATOM 729 O O . ALA A 1 88 ? -5.657 -0.045 6.131 1.00 93.00 88 ALA A O 1
ATOM 730 N N . GLN A 1 89 ? -5.573 -2.256 6.507 1.00 93.00 89 GLN A N 1
ATOM 731 C CA . GLN A 1 89 ? -6.782 -2.592 5.765 1.00 93.00 89 GLN A CA 1
ATOM 732 C C . GLN A 1 89 ? -7.565 -3.645 6.544 1.00 93.00 89 GLN A C 1
ATOM 734 O O . GLN A 1 89 ? -6.994 -4.633 7.009 1.00 93.00 89 GLN A O 1
ATOM 739 N N . SER A 1 90 ? -8.871 -3.440 6.691 1.00 93.31 90 SER A N 1
ATOM 740 C CA . SER A 1 90 ? -9.758 -4.448 7.262 1.00 93.31 90 SER A CA 1
ATOM 741 C C . SER A 1 90 ? -9.757 -5.701 6.390 1.00 93.31 90 SER A C 1
ATOM 743 O O . SER A 1 90 ? -9.912 -5.614 5.171 1.00 93.31 90 SER A O 1
ATOM 745 N N . LEU A 1 91 ? -9.651 -6.867 7.019 1.00 89.81 91 LEU A N 1
ATOM 746 C CA . LEU A 1 91 ? -9.807 -8.153 6.349 1.00 89.81 91 LEU A CA 1
ATOM 747 C C . LEU A 1 91 ? -11.255 -8.620 6.529 1.00 89.81 91 LEU A C 1
ATOM 749 O O . LEU A 1 91 ? -11.696 -8.804 7.660 1.00 89.81 91 LEU A O 1
ATOM 753 N N . GLY A 1 92 ? -11.990 -8.804 5.434 1.00 83.38 92 GLY A N 1
ATOM 754 C CA . GLY A 1 92 ? -13.414 -9.132 5.482 1.00 83.38 92 GLY A CA 1
ATOM 755 C C . GLY A 1 92 ? -14.001 -9.469 4.115 1.00 83.38 92 GLY A C 1
ATOM 756 O O . GLY A 1 92 ? -13.276 -9.839 3.190 1.00 83.38 92 GLY A O 1
ATOM 757 N N . GLU A 1 93 ? -15.324 -9.365 4.012 1.00 81.12 93 GLU A N 1
ATOM 758 C CA . GLU A 1 93 ? -16.054 -9.556 2.758 1.00 81.12 93 GLU A CA 1
ATOM 759 C C . GLU A 1 93 ? -15.805 -8.392 1.782 1.00 81.12 93 GLU A C 1
ATOM 761 O O . GLU A 1 93 ? -15.125 -7.415 2.096 1.00 81.12 93 GLU A O 1
ATOM 766 N N . GLY A 1 94 ? -16.335 -8.505 0.562 1.00 86.12 94 GLY A N 1
ATOM 767 C CA . GLY A 1 94 ? -16.172 -7.474 -0.460 1.00 86.12 94 GLY A CA 1
ATOM 768 C C . GLY A 1 94 ? -16.677 -6.095 -0.014 1.00 86.12 94 GLY A C 1
ATOM 769 O O . GLY A 1 94 ? -17.595 -5.980 0.803 1.00 86.12 94 GLY A O 1
ATOM 770 N N . ILE A 1 95 ? -16.096 -5.051 -0.611 1.00 92.38 95 ILE A N 1
ATOM 771 C CA . ILE A 1 95 ? -16.474 -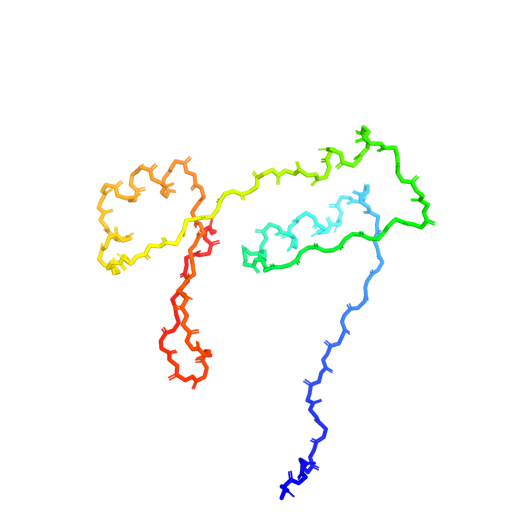3.641 -0.413 1.00 92.38 95 ILE A CA 1
ATOM 772 C C . ILE A 1 95 ? -17.970 -3.377 -0.633 1.00 92.38 95 ILE A C 1
ATOM 774 O O . ILE A 1 95 ? -18.549 -2.548 0.059 1.00 92.38 95 ILE A O 1
ATOM 778 N N . ASP A 1 96 ? -18.609 -4.115 -1.538 1.00 93.75 96 ASP A N 1
ATOM 779 C CA . ASP A 1 96 ? -20.034 -3.946 -1.841 1.00 93.75 96 ASP A CA 1
ATOM 780 C C . ASP A 1 96 ? -20.968 -4.611 -0.812 1.00 93.75 96 ASP A C 1
ATOM 782 O O . ASP A 1 96 ? -22.186 -4.463 -0.896 1.00 93.75 96 ASP A O 1
ATOM 786 N N . VAL A 1 97 ? -20.418 -5.376 0.138 1.00 94.00 97 VAL A N 1
ATOM 787 C CA . VAL A 1 97 ? -21.190 -6.212 1.075 1.00 94.00 97 VAL A CA 1
ATOM 788 C C . VAL A 1 97 ? -21.024 -5.758 2.524 1.00 94.00 97 VAL A C 1
ATOM 790 O O . VAL A 1 97 ? -21.958 -5.870 3.317 1.00 94.00 97 VAL A O 1
ATOM 793 N N . SER A 1 98 ? -19.852 -5.235 2.885 1.00 92.88 98 SER A N 1
ATOM 794 C CA . SER A 1 98 ? -19.498 -4.951 4.277 1.00 92.88 98 SER A CA 1
ATOM 795 C C . SER A 1 98 ? -18.792 -3.608 4.451 1.00 92.88 98 SER A C 1
ATOM 797 O O . SER A 1 98 ? -18.291 -3.014 3.497 1.00 92.88 98 SER A O 1
ATOM 799 N N . ASN A 1 99 ? -18.731 -3.130 5.697 1.00 91.56 99 ASN A N 1
ATOM 800 C CA . ASN A 1 99 ? -17.933 -1.956 6.032 1.00 91.56 99 ASN A CA 1
ATOM 801 C C . ASN A 1 99 ? -16.445 -2.295 5.898 1.00 91.56 99 ASN A C 1
ATOM 803 O O . ASN A 1 99 ? -15.901 -3.048 6.706 1.00 91.56 99 ASN A O 1
ATOM 807 N N . VAL A 1 100 ? -15.794 -1.699 4.902 1.00 93.06 100 VAL A N 1
ATOM 808 C CA . VAL A 1 100 ? -14.350 -1.806 4.687 1.00 93.06 100 VAL A CA 1
ATOM 809 C C . VAL A 1 100 ? -13.666 -0.558 5.226 1.00 93.06 100 VAL A C 1
ATOM 811 O O . VAL A 1 100 ? -14.118 0.563 5.000 1.00 93.06 100 VAL A O 1
ATOM 814 N N . ILE A 1 101 ? -12.571 -0.758 5.953 1.00 93.06 101 ILE A N 1
ATOM 815 C CA . ILE A 1 101 ? -11.828 0.304 6.629 1.00 93.06 101 ILE A CA 1
ATOM 816 C C . ILE A 1 101 ? -10.381 0.253 6.172 1.00 93.06 101 ILE A C 1
ATOM 818 O O . ILE A 1 101 ? -9.776 -0.817 6.091 1.00 93.06 101 ILE A O 1
ATOM 822 N N . ALA A 1 102 ? -9.833 1.424 5.878 1.00 93.31 102 ALA A N 1
ATOM 823 C CA . ALA A 1 102 ? -8.479 1.584 5.393 1.00 93.31 102 ALA A CA 1
ATOM 824 C C . ALA A 1 102 ? -7.810 2.787 6.069 1.00 93.31 102 ALA A C 1
ATOM 826 O O . ALA A 1 102 ? -8.447 3.812 6.306 1.00 93.31 102 ALA A O 1
ATOM 827 N N . LEU A 1 103 ? -6.520 2.643 6.354 1.00 93.06 103 LEU A N 1
ATOM 828 C CA . LEU A 1 103 ? -5.598 3.709 6.727 1.00 93.06 103 LEU A CA 1
ATOM 829 C C . LEU A 1 103 ? -4.525 3.737 5.637 1.00 93.06 103 LEU A C 1
ATOM 831 O O . LEU A 1 103 ? -3.786 2.764 5.494 1.00 93.06 103 LEU A O 1
ATOM 835 N N . ASP A 1 104 ? -4.503 4.789 4.820 1.00 86.62 104 ASP A N 1
ATOM 836 C CA . ASP A 1 104 ? -3.721 4.836 3.572 1.00 86.62 104 ASP A CA 1
ATOM 837 C C . ASP A 1 104 ? -2.266 5.310 3.752 1.00 86.62 104 ASP A C 1
ATOM 839 O O . ASP A 1 104 ? -1.468 5.290 2.812 1.00 86.62 104 ASP A O 1
ATOM 843 N N . GLY A 1 105 ? -1.906 5.698 4.977 1.00 77.00 105 GLY A N 1
ATOM 844 C CA . GLY A 1 105 ? -0.578 6.158 5.359 1.00 77.00 105 GLY A CA 1
ATOM 845 C C . GLY A 1 105 ? -0.106 7.433 4.654 1.00 77.00 105 GLY A C 1
ATOM 846 O O . GLY A 1 105 ? 1.071 7.761 4.781 1.00 77.00 105 GLY A O 1
ATOM 847 N N . SER A 1 106 ? -0.931 8.103 3.852 1.00 65.69 106 SER A N 1
ATOM 848 C CA . SER A 1 106 ? -0.578 9.390 3.241 1.00 65.69 106 SER A CA 1
ATOM 849 C C . SER A 1 106 ? -0.735 10.567 4.202 1.00 65.69 106 SER A C 1
ATOM 851 O O . SER A 1 106 ? -1.478 10.444 5.202 1.00 65.69 106 SER A O 1
#

Radius of gyration: 19.74 Å; chains: 1; bounding box: 52×32×44 Å

Foldseek 3Di:
DDDDPDDDDDDDDDDDDDPPDPPDCPVVVVLQPQDDDDDDDDDP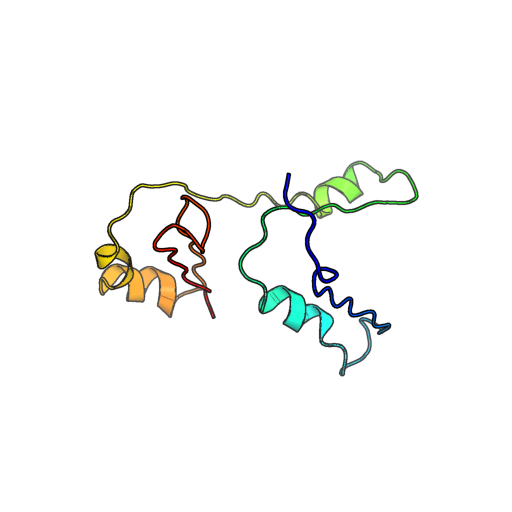DDDDPVVVVVVDDDDDDDDDDDDPVVCVDPCNCVVDLVPAFDWDWDDDDDPVPDDIDIDRRD

pLDDT: mean 87.33, std 9.58, range [46.72, 97.56]

InterPro domains:
  IPR013893 Ribonuclease P protein subunit Rpp40 [PTHR15396] (7-105)